Protein AF-A0A9X8DWR7-F1 (afdb_monomer)

Mean predicted aligned error: 10.02 Å

Radius of gyration: 23.03 Å; Cα contacts (8 Å, |Δi|>4): 37; chains: 1; bounding box: 56×27×51 Å

InterPro domains:
  IPR009057 Homedomain-like superfamily [SSF46689] (2-75)

Secondary structure (DSSP, 8-state):
------HHHHHHHHHHHHTT--S--S-----SPPSS-HHHHHHHHHHS-GGGGSSHHHHHHHH---HHHHHHHHHTTSS--TT-

Solvent-accessible surface area (backbone atoms only — not comparable to full-atom values): 5460 Å² total; per-residue (Å²): 136,84,79,96,66,56,72,70,57,53,54,47,52,52,51,30,51,76,69,73,53,73,70,81,80,69,80,66,90,79,70,79,80,78,91,67,53,67,66,59,51,48,51,56,56,70,71,52,57,75,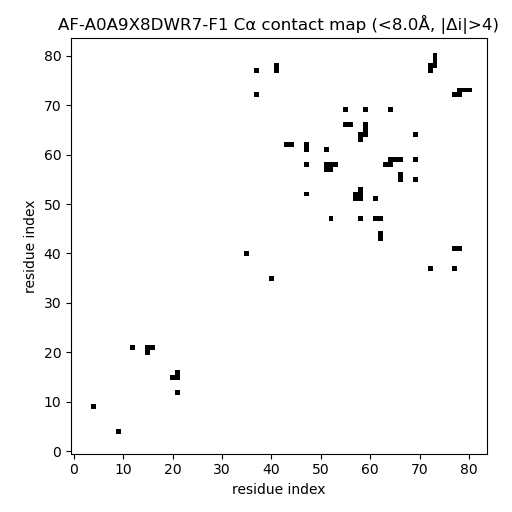84,49,59,76,45,65,65,45,36,21,69,75,67,71,46,53,55,71,55,54,54,48,36,46,74,68,63,62,45,80,68,92,89,112

Organism: Aphanomyces astaci (NCBI:txid112090)

pLDDT: mean 85.23, std 8.17, range [55.0, 94.31]

Foldseek 3Di:
DDDPDDPVRVVVCVVCVVVVNNDPPPPPCPDDDDPDDLVRVVVLVVPDDPVQVPDLVSSCVSSVPDSVVVVVCCVVVSDDDPVD

Sequence (84 aa):
IRCQVGRATVRKIWRDFKSGSMASKKKGRVGPKPRHTPAEVTEIFRSVPARDRSTMHDMASSTGISVSTLCRHLKSETINRRSS

Structure (mmCIF, N/CA/C/O backbone):
data_AF-A0A9X8DWR7-F1
#
_entry.id   AF-A0A9X8DWR7-F1
#
loop_
_atom_site.group_PDB
_atom_site.id
_atom_site.type_symbol
_atom_site.label_atom_id
_atom_site.label_alt_id
_atom_site.label_comp_id
_atom_site.label_asym_id
_atom_site.label_entity_id
_atom_site.label_seq_id
_atom_site.pdbx_PDB_ins_code
_atom_site.Cartn_x
_atom_site.Cartn_y
_atom_site.Cartn_z
_atom_site.occupancy
_atom_site.B_iso_or_equiv
_atom_site.auth_seq_id
_atom_site.auth_comp_id
_atom_site.auth_asym_id
_atom_site.auth_atom_id
_atom_site.pdbx_PDB_model_num
ATOM 1 N N . ILE A 1 1 ? 36.575 -9.567 -20.264 1.00 55.00 1 ILE A N 1
ATOM 2 C CA . ILE A 1 1 ? 35.213 -10.006 -19.863 1.00 55.00 1 ILE A CA 1
ATOM 3 C C . ILE A 1 1 ? 34.399 -10.213 -21.136 1.00 55.00 1 ILE A C 1
ATOM 5 O O . ILE A 1 1 ? 34.117 -9.240 -21.822 1.00 55.00 1 ILE A O 1
ATOM 9 N N . ARG A 1 2 ? 34.102 -11.461 -21.521 1.00 63.59 2 ARG A N 1
ATOM 10 C CA . ARG A 1 2 ? 33.297 -11.758 -22.717 1.00 63.59 2 ARG A CA 1
ATOM 11 C C . ARG A 1 2 ? 31.895 -12.136 -22.253 1.00 63.59 2 ARG A C 1
ATOM 13 O O . ARG A 1 2 ? 31.686 -13.230 -21.744 1.00 63.59 2 ARG A O 1
ATOM 20 N N . CYS A 1 3 ? 30.952 -11.208 -22.366 1.00 65.50 3 CYS A N 1
ATOM 21 C CA . CYS A 1 3 ? 29.569 -11.461 -21.982 1.00 65.50 3 CYS A CA 1
ATOM 22 C C . CYS A 1 3 ? 28.937 -12.408 -23.016 1.00 65.50 3 CYS A C 1
ATOM 24 O O . CYS A 1 3 ? 28.864 -12.067 -24.197 1.00 65.50 3 CYS A O 1
ATOM 26 N N . GLN A 1 4 ? 28.491 -13.595 -22.594 1.00 81.31 4 GLN A N 1
ATOM 27 C CA . GLN A 1 4 ? 27.715 -14.515 -23.435 1.00 81.31 4 GLN A CA 1
ATOM 28 C C . GLN A 1 4 ? 26.296 -13.959 -23.624 1.00 81.31 4 GLN A C 1
ATOM 30 O O . GLN A 1 4 ? 25.344 -14.365 -22.966 1.00 81.31 4 GLN A O 1
ATOM 35 N N . VAL A 1 5 ? 26.165 -12.958 -24.491 1.00 86.19 5 VAL A N 1
ATOM 36 C CA . VAL A 1 5 ? 24.904 -12.266 -24.767 1.00 86.19 5 VAL A CA 1
ATOM 37 C C . VAL A 1 5 ? 24.575 -12.431 -26.245 1.00 86.19 5 VAL A C 1
ATOM 39 O O . VAL A 1 5 ? 25.400 -12.153 -27.114 1.00 86.19 5 VAL A O 1
ATOM 42 N N . GLY A 1 6 ? 23.359 -12.890 -26.544 1.00 91.88 6 GLY A N 1
ATOM 43 C CA . GLY A 1 6 ? 22.910 -13.091 -27.921 1.00 91.88 6 GLY A CA 1
ATOM 44 C C . GLY A 1 6 ? 22.873 -11.789 -28.732 1.00 91.88 6 GLY A C 1
ATOM 45 O O . GLY A 1 6 ? 22.577 -10.714 -28.204 1.00 91.88 6 GLY A O 1
ATOM 46 N N . ARG A 1 7 ? 23.106 -11.888 -30.050 1.00 91.44 7 ARG A N 1
ATOM 47 C CA . ARG A 1 7 ? 23.132 -10.738 -30.982 1.00 91.44 7 ARG A CA 1
ATOM 48 C C . ARG A 1 7 ? 21.875 -9.862 -30.898 1.00 91.44 7 ARG A C 1
ATOM 50 O O . ARG A 1 7 ? 21.975 -8.638 -30.945 1.00 91.44 7 ARG A O 1
ATOM 57 N N . ALA A 1 8 ? 20.699 -10.473 -30.744 1.00 91.94 8 ALA A N 1
ATOM 58 C CA . ALA A 1 8 ? 19.428 -9.756 -30.614 1.00 91.94 8 ALA A CA 1
ATOM 59 C C . ALA A 1 8 ? 19.377 -8.876 -29.352 1.00 91.94 8 ALA A C 1
ATOM 61 O O . ALA A 1 8 ? 18.921 -7.732 -29.405 1.00 91.94 8 ALA A O 1
ATOM 62 N N . THR A 1 9 ? 19.905 -9.381 -28.237 1.00 89.56 9 THR A N 1
ATOM 63 C CA . THR A 1 9 ? 19.976 -8.657 -26.964 1.00 89.56 9 THR A CA 1
ATOM 64 C C . THR A 1 9 ? 20.929 -7.470 -27.063 1.00 89.56 9 THR A C 1
ATOM 66 O O . THR A 1 9 ? 20.558 -6.369 -26.665 1.00 89.56 9 THR A O 1
ATOM 69 N N . VAL A 1 10 ? 22.102 -7.647 -27.682 1.00 90.56 10 VAL A N 1
ATOM 70 C CA . VAL A 1 10 ? 23.053 -6.546 -27.926 1.00 90.56 10 VAL A CA 1
ATOM 71 C C . VAL A 1 10 ? 22.421 -5.455 -28.795 1.00 90.56 10 VAL A C 1
ATOM 73 O O . VAL A 1 10 ? 22.471 -4.279 -28.441 1.00 90.56 10 VAL A O 1
ATOM 76 N N . ARG A 1 11 ? 21.745 -5.829 -29.892 1.00 92.50 11 ARG A N 1
ATOM 77 C CA . ARG A 1 11 ? 21.045 -4.871 -30.768 1.00 92.50 11 ARG A CA 1
ATOM 78 C C . ARG A 1 11 ? 19.958 -4.093 -30.025 1.00 92.50 11 ARG A C 1
ATOM 80 O O . ARG A 1 11 ? 19.766 -2.907 -30.283 1.00 92.50 11 ARG A O 1
ATOM 87 N N . LYS A 1 12 ? 19.221 -4.751 -29.127 1.00 89.88 12 LYS A N 1
ATOM 88 C CA . LYS A 1 12 ? 18.211 -4.090 -28.295 1.00 89.88 12 LYS A CA 1
ATOM 89 C C . LYS A 1 12 ? 18.858 -3.078 -27.347 1.00 89.88 12 LYS A C 1
ATOM 91 O O . LYS A 1 12 ? 18.460 -1.921 -27.382 1.00 89.88 12 LYS A O 1
ATOM 96 N N . ILE A 1 13 ? 19.880 -3.493 -26.595 1.00 89.94 13 ILE A N 1
ATOM 97 C CA . ILE A 1 13 ? 20.612 -2.627 -25.657 1.00 89.94 13 ILE A CA 1
ATOM 98 C C . ILE A 1 13 ? 21.177 -1.401 -26.380 1.00 89.94 13 ILE A C 1
ATOM 100 O O . ILE A 1 13 ? 21.032 -0.288 -25.890 1.00 89.94 13 ILE A O 1
ATOM 104 N N . TRP A 1 14 ? 21.758 -1.580 -27.569 1.00 92.00 14 TRP A N 1
ATOM 105 C CA . TRP A 1 14 ? 22.289 -0.471 -28.363 1.00 92.00 14 TRP A CA 1
ATOM 106 C C . TRP A 1 14 ? 21.213 0.545 -28.775 1.00 92.00 14 TRP A C 1
ATOM 108 O O . TRP A 1 14 ? 21.427 1.751 -28.677 1.00 92.00 14 TRP A O 1
ATOM 118 N N . ARG A 1 15 ? 20.035 0.076 -29.209 1.00 93.06 15 ARG A N 1
ATOM 119 C CA . ARG A 1 15 ? 18.906 0.967 -29.531 1.00 93.06 15 ARG A CA 1
ATOM 120 C C . ARG A 1 15 ? 18.398 1.706 -28.296 1.00 93.06 15 ARG A C 1
ATOM 122 O O . ARG A 1 15 ? 18.213 2.917 -28.357 1.00 93.06 15 ARG A O 1
ATOM 129 N N . ASP A 1 16 ? 18.218 0.985 -27.193 1.00 91.19 16 ASP A N 1
ATOM 130 C CA . ASP A 1 16 ? 17.769 1.550 -25.919 1.00 91.19 16 ASP A CA 1
ATOM 131 C C . ASP A 1 16 ? 18.764 2.625 -25.426 1.00 91.19 16 ASP A C 1
ATOM 133 O O . ASP A 1 16 ? 18.346 3.733 -25.087 1.00 91.19 16 ASP A O 1
ATOM 137 N N . PHE A 1 17 ? 20.075 2.361 -25.522 1.00 91.44 17 PHE A N 1
ATOM 138 C CA . PHE A 1 17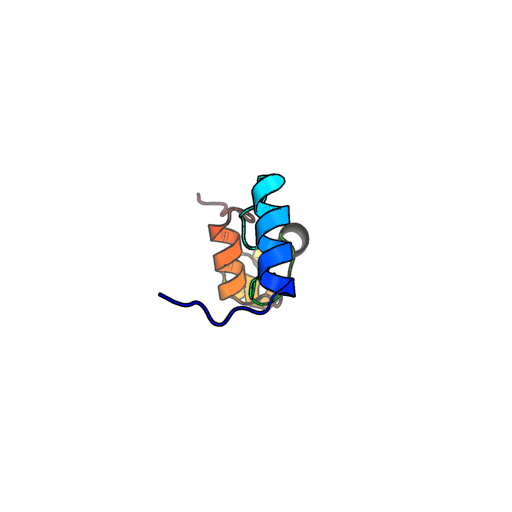 ? 21.152 3.323 -25.249 1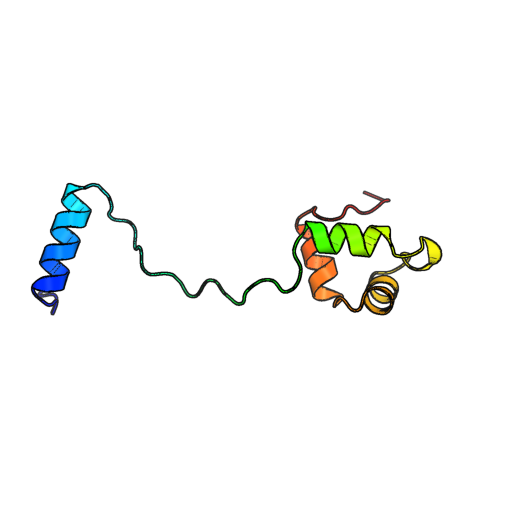.00 91.44 17 PHE A CA 1
ATOM 139 C C . PHE A 1 17 ? 21.060 4.573 -26.132 1.00 91.44 17 PHE A C 1
ATOM 141 O O . PHE A 1 17 ? 21.052 5.687 -25.616 1.00 91.44 17 PHE A O 1
ATOM 148 N N . LYS A 1 18 ? 20.912 4.410 -27.455 1.00 94.31 18 LYS A N 1
ATOM 149 C CA . LYS A 1 18 ? 20.772 5.537 -28.397 1.00 94.31 18 LYS A CA 1
ATOM 150 C C . LYS A 1 18 ? 19.532 6.395 -28.137 1.00 94.31 18 LYS A C 1
ATOM 152 O O . LYS A 1 18 ? 19.574 7.586 -28.417 1.00 94.31 18 LYS A O 1
ATOM 157 N N . SER A 1 19 ? 18.459 5.808 -27.610 1.00 91.81 19 SER A N 1
ATOM 158 C CA . SER A 1 19 ? 17.243 6.528 -27.202 1.00 91.81 19 SER A CA 1
ATOM 159 C C . SER A 1 19 ? 17.296 7.123 -25.786 1.00 91.81 19 SER A C 1
ATOM 161 O O . SER A 1 19 ? 16.304 7.686 -25.336 1.00 91.81 19 SER A O 1
ATOM 163 N N . GL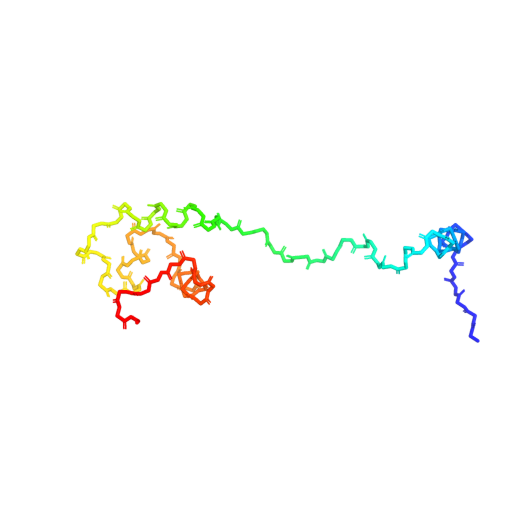Y A 1 20 ? 18.406 6.961 -25.053 1.00 90.19 20 GLY A N 1
ATOM 164 C CA . GLY A 1 20 ? 18.533 7.413 -23.661 1.00 90.19 20 GLY A CA 1
ATOM 165 C C . GLY A 1 20 ? 17.733 6.586 -22.641 1.00 90.19 20 GLY A C 1
ATOM 166 O O . GLY A 1 20 ? 17.588 6.987 -21.491 1.00 90.19 20 GLY A O 1
ATOM 167 N N . SER A 1 21 ? 17.214 5.415 -23.023 1.00 84.69 21 SER A N 1
ATOM 168 C CA . SER A 1 21 ? 16.327 4.581 -22.201 1.00 84.69 21 SER A CA 1
ATOM 169 C C . SER A 1 21 ? 17.074 3.373 -21.627 1.00 84.69 21 SER A C 1
ATOM 171 O O . SER A 1 21 ? 16.799 2.228 -21.973 1.00 84.69 21 SER A O 1
ATOM 173 N N . MET A 1 22 ? 18.042 3.620 -20.740 1.00 85.38 22 MET A N 1
ATOM 174 C CA . MET A 1 22 ? 18.865 2.560 -20.130 1.00 85.38 22 MET A CA 1
ATOM 175 C C . MET A 1 22 ? 18.219 1.853 -18.928 1.00 85.38 22 MET A C 1
ATOM 177 O O . MET A 1 22 ? 18.749 0.852 -18.444 1.00 85.38 22 MET A O 1
ATOM 181 N N . ALA A 1 23 ? 17.079 2.346 -18.437 1.00 81.56 23 ALA A N 1
ATOM 182 C CA . ALA A 1 23 ? 16.381 1.733 -17.315 1.00 81.56 23 ALA A CA 1
ATOM 183 C C . ALA A 1 23 ? 15.868 0.329 -17.676 1.00 81.56 23 ALA A C 1
ATOM 185 O O . ALA A 1 23 ? 15.286 0.104 -18.742 1.00 81.56 23 ALA A O 1
ATOM 186 N N . SER A 1 24 ? 16.041 -0.625 -16.760 1.00 77.62 24 SER A N 1
ATOM 187 C CA . SER A 1 24 ? 15.492 -1.970 -16.922 1.00 77.62 24 SER A CA 1
ATOM 188 C C . SER A 1 24 ? 13.965 -1.910 -16.999 1.00 77.62 24 SER A C 1
ATOM 190 O O . SER A 1 24 ? 13.284 -1.677 -16.005 1.00 77.62 24 SER A O 1
ATOM 192 N N . LYS A 1 25 ? 13.414 -2.181 -18.186 1.00 76.50 25 LYS A N 1
ATOM 193 C CA . LYS A 1 25 ? 11.961 -2.321 -18.411 1.00 76.50 25 LYS A CA 1
ATOM 194 C C . LYS A 1 25 ? 11.435 -3.699 -18.013 1.00 76.50 25 LYS A C 1
ATOM 196 O O . LYS A 1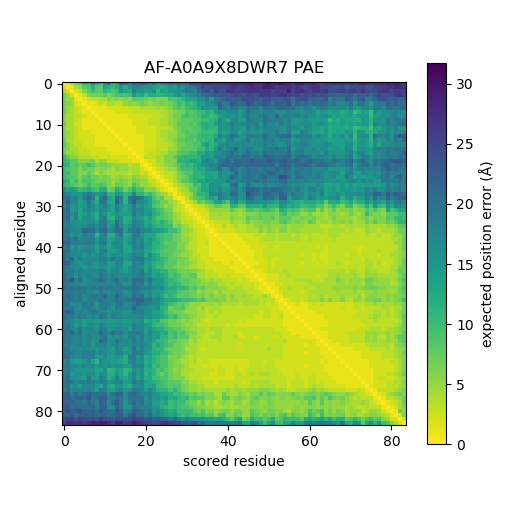 25 ? 10.272 -4.017 -18.263 1.00 76.50 25 LYS A O 1
ATOM 201 N N . LYS A 1 26 ? 12.288 -4.566 -17.454 1.00 76.88 26 LYS A N 1
ATOM 202 C CA . LYS A 1 26 ? 11.846 -5.863 -16.951 1.00 76.88 26 LYS A CA 1
ATOM 203 C C . LYS A 1 26 ? 10.874 -5.586 -15.815 1.00 76.88 26 LYS A C 1
ATOM 205 O O . LYS A 1 26 ? 11.280 -5.081 -14.773 1.00 76.88 26 LYS A O 1
ATOM 210 N N . LYS A 1 27 ? 9.599 -5.918 -16.027 1.00 75.50 27 LYS A N 1
ATOM 211 C CA . LYS A 1 27 ? 8.584 -5.837 -14.980 1.00 75.50 27 LYS A CA 1
ATOM 212 C C . LYS A 1 27 ? 9.097 -6.644 -13.789 1.00 75.50 27 LYS A C 1
ATOM 214 O O . LYS A 1 27 ? 9.271 -7.859 -13.890 1.00 75.50 27 LYS A O 1
ATOM 219 N N . GLY A 1 28 ? 9.441 -5.948 -12.709 1.00 76.44 28 GLY A N 1
ATOM 220 C CA . GLY A 1 28 ? 9.897 -6.589 -11.485 1.00 76.44 28 GLY A CA 1
ATOM 221 C C . GLY A 1 28 ? 8.810 -7.507 -10.927 1.00 76.44 28 GLY A C 1
ATOM 222 O O . GLY A 1 28 ? 7.636 -7.409 -11.296 1.00 76.44 28 GLY A O 1
ATOM 223 N N . ARG A 1 29 ? 9.180 -8.389 -9.994 1.00 69.81 29 ARG A N 1
ATOM 224 C CA . ARG A 1 29 ? 8.193 -9.035 -9.120 1.00 69.81 29 ARG A CA 1
ATOM 225 C C . ARG A 1 29 ? 7.679 -7.971 -8.145 1.00 69.81 29 ARG A C 1
ATOM 227 O O . ARG A 1 29 ? 8.200 -7.841 -7.047 1.00 69.81 29 ARG A O 1
ATOM 234 N N . VAL A 1 30 ? 6.692 -7.185 -8.572 1.00 68.56 30 VAL A N 1
ATOM 235 C CA . VAL A 1 30 ? 6.118 -6.034 -7.837 1.00 68.56 30 VAL A CA 1
ATOM 236 C C . VAL A 1 30 ? 5.234 -6.433 -6.641 1.00 68.56 30 VAL A C 1
ATOM 238 O O . VAL A 1 30 ? 4.337 -5.697 -6.251 1.00 68.56 30 VAL A O 1
ATOM 241 N N . GLY A 1 31 ? 5.483 -7.608 -6.056 1.00 75.50 31 GLY A N 1
ATOM 242 C CA . GLY A 1 31 ? 4.638 -8.198 -5.023 1.00 75.50 31 GLY A CA 1
ATOM 243 C C . GLY A 1 31 ? 3.219 -8.548 -5.510 1.00 75.50 31 GLY A C 1
ATOM 244 O O . GLY A 1 31 ? 2.880 -8.358 -6.682 1.00 75.50 31 GLY A O 1
ATOM 245 N N . PRO A 1 32 ? 2.387 -9.120 -4.626 1.00 81.50 32 PRO A N 1
ATOM 246 C CA . PRO A 1 32 ? 0.970 -9.349 -4.894 1.00 81.50 32 PRO A CA 1
ATOM 247 C C . PRO A 1 32 ? 0.210 -8.039 -5.129 1.00 81.50 32 PRO A C 1
ATOM 249 O O . PRO A 1 32 ? 0.543 -7.003 -4.553 1.00 81.50 32 PRO A O 1
ATOM 252 N N . LYS A 1 33 ? -0.857 -8.100 -5.935 1.00 82.25 33 LYS A N 1
ATOM 253 C CA . LYS A 1 33 ? -1.783 -6.971 -6.089 1.00 82.25 33 LYS A CA 1
ATOM 254 C C . LYS A 1 33 ? -2.457 -6.659 -4.738 1.00 82.25 33 LYS A C 1
ATOM 256 O O . LYS A 1 33 ? -2.830 -7.607 -4.041 1.00 82.25 33 LYS A O 1
ATOM 261 N N . PRO A 1 34 ? -2.637 -5.376 -4.371 1.00 81.25 34 PRO A N 1
ATOM 262 C CA . PRO A 1 34 ? -3.399 -5.003 -3.182 1.00 81.25 34 PRO A CA 1
ATOM 263 C C . PRO A 1 34 ? -4.816 -5.578 -3.241 1.00 81.25 34 PRO A C 1
ATOM 265 O O . PRO A 1 34 ? -5.439 -5.563 -4.300 1.00 81.25 34 PRO A O 1
ATOM 268 N N . ARG A 1 35 ? -5.312 -6.092 -2.109 1.00 85.81 35 ARG A N 1
ATOM 269 C CA . ARG A 1 35 ? -6.684 -6.619 -1.998 1.00 85.81 35 ARG A CA 1
ATOM 270 C C . ARG A 1 35 ? -7.734 -5.525 -1.827 1.00 85.81 35 ARG A C 1
ATOM 272 O O . ARG A 1 35 ? -8.858 -5.725 -2.258 1.00 85.81 35 ARG A O 1
ATOM 279 N N . HIS A 1 36 ? -7.353 -4.412 -1.206 1.00 85.00 36 HIS A N 1
ATOM 280 C CA . HIS A 1 36 ? -8.218 -3.261 -0.986 1.00 85.00 36 HIS A CA 1
ATOM 281 C C . HIS A 1 36 ? -7.519 -2.003 -1.483 1.00 85.00 36 HIS A C 1
ATOM 283 O O . HIS A 1 36 ? -6.320 -1.812 -1.237 1.00 85.00 36 HIS A O 1
ATOM 289 N N . THR A 1 37 ? -8.256 -1.154 -2.188 1.00 88.31 37 THR A N 1
ATOM 290 C CA . THR A 1 37 ? -7.773 0.170 -2.574 1.00 88.31 37 THR A CA 1
ATOM 291 C C . THR A 1 37 ? -7.903 1.150 -1.402 1.00 88.31 37 THR A C 1
ATOM 293 O O . THR A 1 37 ? -8.750 0.962 -0.529 1.00 88.31 37 THR A O 1
ATOM 296 N N . PRO A 1 38 ? -7.091 2.222 -1.347 1.00 87.62 38 PRO A N 1
ATOM 297 C CA . PRO A 1 38 ? -7.219 3.243 -0.307 1.00 87.62 38 PRO A CA 1
ATOM 298 C C . PRO A 1 38 ? -8.643 3.809 -0.186 1.00 87.62 38 PRO A C 1
ATOM 300 O O . PRO A 1 38 ? -9.148 3.961 0.922 1.00 87.62 38 PRO A O 1
ATOM 303 N N . ALA A 1 39 ? -9.304 4.056 -1.322 1.00 89.19 39 ALA A N 1
ATOM 304 C CA . ALA A 1 39 ? -10.668 4.575 -1.366 1.00 89.19 39 ALA A CA 1
ATOM 305 C C . ALA A 1 39 ? -11.682 3.584 -0.770 1.00 89.19 39 ALA A C 1
ATOM 307 O O . ALA A 1 39 ? -12.440 3.959 0.124 1.00 89.19 39 ALA A O 1
ATOM 308 N N . GLU A 1 40 ? -11.629 2.312 -1.179 1.00 90.44 40 GLU A N 1
ATOM 309 C CA . GLU A 1 40 ? -12.486 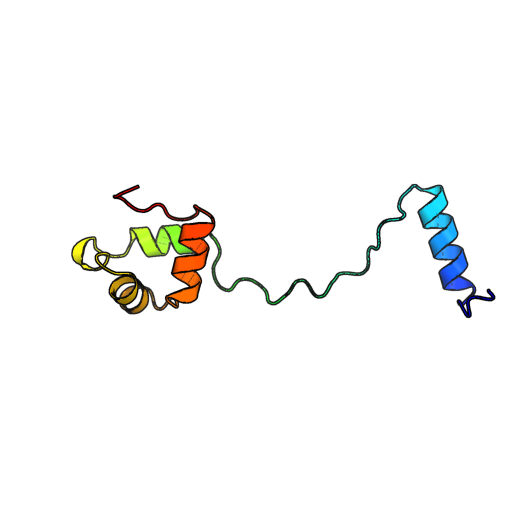1.253 -0.622 1.00 90.44 40 GLU A CA 1
ATOM 310 C C . GLU A 1 40 ? -12.332 1.149 0.896 1.00 90.44 40 GLU A C 1
ATOM 312 O O . GLU A 1 40 ? -13.317 1.087 1.626 1.00 90.44 40 GLU A O 1
ATOM 317 N N . VAL A 1 41 ? -11.093 1.184 1.397 1.00 88.75 41 VAL A N 1
ATOM 318 C CA . VAL A 1 41 ? -10.849 1.103 2.841 1.00 88.75 41 VAL A CA 1
ATOM 319 C C . VAL A 1 41 ? -11.448 2.309 3.564 1.00 88.75 41 VAL A C 1
ATOM 321 O O . VAL A 1 41 ? -12.050 2.135 4.622 1.00 88.75 41 VAL A O 1
ATOM 324 N N . THR A 1 42 ? -11.348 3.521 3.010 1.00 88.88 42 THR A N 1
ATOM 325 C CA . THR A 1 42 ? -11.972 4.701 3.633 1.00 88.88 42 THR A CA 1
ATOM 326 C C . THR A 1 42 ? -13.496 4.624 3.662 1.00 88.88 42 THR A C 1
ATOM 328 O O . THR A 1 42 ? -14.104 5.039 4.649 1.00 88.88 42 THR A O 1
ATOM 331 N N . GLU A 1 43 ? -14.119 4.073 2.622 1.00 91.50 43 GLU A N 1
ATOM 332 C CA . GLU A 1 43 ? -15.567 3.882 2.558 1.00 91.50 43 GLU A CA 1
ATOM 333 C C . GLU A 1 43 ? -16.038 2.850 3.587 1.00 91.50 43 GLU A C 1
ATOM 335 O O . GLU A 1 43 ? -16.929 3.140 4.388 1.00 91.50 43 GLU A O 1
ATOM 340 N N . ILE A 1 44 ? -15.362 1.698 3.648 1.00 90.50 44 ILE A N 1
ATOM 341 C CA . ILE A 1 44 ? -15.610 0.659 4.654 1.00 90.50 44 ILE A CA 1
ATOM 342 C C . ILE A 1 44 ? -15.448 1.238 6.062 1.00 90.50 44 ILE A C 1
ATOM 344 O O . ILE A 1 44 ? -16.277 1.014 6.935 1.00 90.50 44 ILE A O 1
ATOM 348 N N . PHE A 1 45 ? -14.409 2.036 6.306 1.00 86.56 45 PHE A N 1
ATOM 349 C CA . PHE A 1 45 ? -14.230 2.653 7.616 1.00 86.56 45 PHE A CA 1
ATOM 350 C C . PHE A 1 45 ? -15.366 3.603 7.963 1.00 86.56 45 PHE A C 1
ATOM 352 O O . PHE A 1 45 ? -15.833 3.577 9.100 1.00 86.56 45 PHE A O 1
ATOM 359 N N . ARG A 1 46 ? -15.827 4.416 7.005 1.00 87.38 46 ARG A N 1
ATOM 360 C CA . ARG A 1 46 ? -16.940 5.361 7.185 1.00 87.38 46 ARG A CA 1
ATOM 361 C C . ARG A 1 46 ? -18.277 4.671 7.450 1.00 87.38 46 ARG A C 1
ATOM 363 O O . ARG A 1 46 ? -19.082 5.247 8.180 1.00 87.38 46 ARG A O 1
ATOM 370 N N . SER A 1 47 ? -18.489 3.459 6.944 1.00 90.19 47 SER A N 1
ATOM 371 C CA . SER A 1 47 ? -19.722 2.698 7.177 1.00 90.19 47 SER A CA 1
ATOM 372 C C . SER A 1 47 ? -19.785 2.025 8.557 1.00 90.19 47 SER A C 1
ATOM 374 O O . SER A 1 47 ? -20.880 1.824 9.077 1.00 90.19 47 SER A O 1
ATOM 376 N N . VAL A 1 48 ? -18.643 1.734 9.196 1.00 88.81 48 VAL A N 1
ATOM 377 C CA . VAL A 1 48 ? -18.611 1.130 10.546 1.00 88.81 48 VAL A CA 1
ATOM 3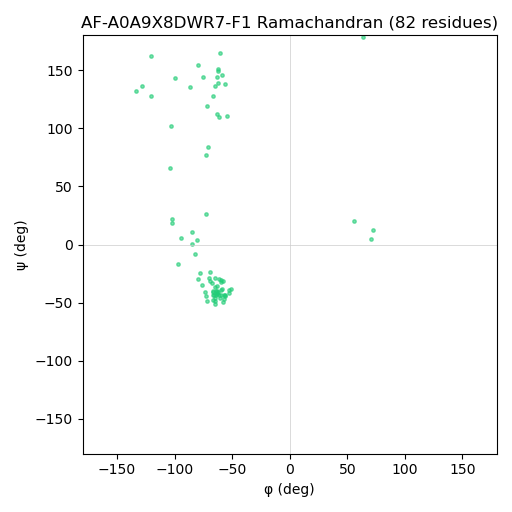78 C C . VAL A 1 48 ? -19.156 2.105 11.604 1.00 88.81 48 VAL A C 1
ATOM 380 O O . VAL A 1 48 ? -18.661 3.223 11.700 1.00 88.81 48 VAL A O 1
ATOM 383 N N . PRO A 1 49 ? -20.124 1.736 12.458 1.00 88.88 49 PRO A N 1
ATOM 384 C CA . PRO A 1 49 ? -20.596 2.605 13.537 1.00 88.88 49 PRO A CA 1
ATOM 385 C C . PRO A 1 49 ? -19.480 3.017 14.510 1.00 88.88 49 PRO A C 1
ATOM 387 O O . PRO A 1 49 ? -18.594 2.230 14.826 1.00 88.88 49 PRO A O 1
ATOM 390 N N . ALA A 1 50 ? -19.534 4.238 15.054 1.00 84.00 50 ALA A N 1
ATOM 391 C CA . ALA A 1 50 ? -18.464 4.769 15.913 1.00 84.00 50 ALA A CA 1
ATOM 392 C C . ALA A 1 50 ? -18.170 3.910 17.159 1.00 84.00 50 ALA A C 1
ATOM 394 O O . ALA A 1 50 ? -17.020 3.838 17.585 1.00 84.00 50 ALA A O 1
ATOM 395 N N . ARG A 1 51 ? -19.191 3.235 17.705 1.00 85.19 51 ARG A N 1
ATOM 396 C CA . ARG A 1 51 ? -19.065 2.300 18.838 1.00 85.19 51 ARG A CA 1
ATOM 397 C C . ARG A 1 51 ? -18.128 1.120 18.534 1.00 85.19 51 ARG A C 1
ATOM 399 O O . ARG A 1 51 ? -17.407 0.679 19.417 1.00 85.19 51 ARG A O 1
ATOM 406 N N . ASP A 1 52 ? -18.083 0.693 17.272 1.00 85.00 52 ASP A N 1
ATOM 407 C CA . ASP A 1 52 ? -17.323 -0.468 16.799 1.00 85.00 52 ASP A CA 1
ATOM 408 C C . ASP A 1 52 ? -15.927 -0.057 16.264 1.00 85.00 52 ASP A C 1
ATOM 410 O O . ASP A 1 52 ? -15.170 -0.874 15.744 1.00 85.00 52 ASP A O 1
ATOM 414 N N . ARG A 1 53 ? -15.556 1.231 16.403 1.00 85.44 53 ARG A N 1
ATOM 415 C CA . ARG A 1 53 ? -14.248 1.798 16.011 1.00 85.44 53 ARG A CA 1
ATOM 416 C C . ARG A 1 53 ? -13.297 2.033 17.196 1.00 85.44 53 ARG A C 1
ATOM 418 O O . ARG A 1 53 ? -12.365 2.827 17.076 1.00 85.44 53 ARG A O 1
ATOM 425 N N . SER A 1 54 ? -13.542 1.395 18.342 1.00 84.12 54 SER A N 1
ATOM 426 C CA . SER A 1 54 ? -12.776 1.641 19.573 1.00 84.12 54 SER A CA 1
ATOM 427 C C . SER A 1 54 ? -11.358 1.064 19.500 1.00 84.12 54 SER A C 1
ATOM 429 O O . SER A 1 54 ? -10.378 1.768 19.748 1.00 84.12 54 SER A O 1
ATOM 431 N N . THR A 1 55 ? -11.223 -0.199 19.080 1.00 88.56 55 THR A N 1
ATOM 432 C CA . THR A 1 55 ? -9.921 -0.865 18.941 1.00 88.56 55 THR A CA 1
ATOM 433 C C . THR A 1 55 ? -9.648 -1.338 17.511 1.00 88.56 55 THR A C 1
ATOM 435 O O . THR A 1 55 ? -10.554 -1.502 16.693 1.00 88.56 55 THR A O 1
ATOM 438 N N . MET A 1 56 ? -8.374 -1.612 17.185 1.00 88.25 56 MET A N 1
ATOM 439 C CA . MET A 1 56 ? -8.031 -2.253 15.904 1.00 88.25 56 MET A CA 1
ATOM 440 C C . MET A 1 56 ? -8.688 -3.628 15.740 1.00 88.25 56 MET A C 1
ATOM 442 O O . MET A 1 56 ? -8.961 -4.029 14.611 1.00 88.25 56 MET A O 1
ATOM 446 N N . HIS A 1 57 ? -8.922 -4.346 16.840 1.00 91.44 57 HIS A N 1
ATOM 447 C CA . HIS A 1 57 ? -9.558 -5.660 16.811 1.00 91.44 57 HIS A CA 1
ATOM 448 C C . HIS A 1 57 ? -11.058 -5.561 16.519 1.00 91.44 57 HIS A C 1
ATOM 450 O O . HIS A 1 57 ? -11.553 -6.326 15.691 1.00 91.44 57 HIS A O 1
ATOM 456 N N . ASP A 1 58 ? -11.758 -4.585 17.101 1.00 90.50 58 ASP A N 1
ATOM 457 C CA . ASP A 1 58 ? -13.182 -4.342 16.817 1.00 90.50 58 ASP A CA 1
ATOM 458 C C . ASP A 1 58 ? -13.387 -3.947 15.353 1.00 90.50 58 ASP A C 1
ATOM 460 O O . ASP A 1 58 ? -14.260 -4.479 14.664 1.00 90.50 58 ASP A O 1
ATOM 464 N N . MET A 1 59 ? -12.503 -3.089 14.832 1.00 89.25 59 MET A N 1
ATOM 465 C CA . MET A 1 59 ? -12.523 -2.703 13.422 1.00 89.25 59 MET A CA 1
ATOM 466 C C . MET A 1 59 ? -12.240 -3.887 12.501 1.00 89.25 59 MET A C 1
ATOM 468 O O . MET A 1 59 ? -12.923 -4.047 11.492 1.00 89.25 59 MET A O 1
ATOM 472 N N . ALA A 1 60 ? -11.258 -4.729 12.829 1.00 91.81 60 ALA A N 1
ATOM 473 C CA . ALA A 1 60 ? -10.964 -5.920 12.037 1.00 91.81 60 ALA A CA 1
ATOM 474 C C . ALA A 1 60 ? -12.152 -6.892 12.016 1.00 91.81 60 ALA A C 1
ATOM 476 O O . ALA A 1 60 ? -12.491 -7.426 10.962 1.00 91.81 60 ALA A O 1
ATOM 477 N N . SER A 1 61 ? -12.819 -7.061 13.158 1.00 91.25 61 SER A N 1
ATOM 478 C CA . SER A 1 61 ? -14.003 -7.915 13.290 1.00 91.25 61 SER A CA 1
ATOM 479 C C . SER A 1 61 ? -15.196 -7.361 12.507 1.00 91.25 61 SER A C 1
ATOM 481 O O . SER A 1 61 ? -15.894 -8.115 11.839 1.00 91.25 61 SER A O 1
ATOM 483 N N . SER A 1 62 ? -15.390 -6.039 12.523 1.00 91.38 62 SER A N 1
ATOM 484 C CA . SER A 1 62 ? -16.514 -5.372 11.850 1.00 91.38 62 SER A CA 1
ATOM 485 C C . SER A 1 62 ? -16.337 -5.261 10.333 1.00 91.38 62 SER A C 1
ATOM 487 O O . SER A 1 62 ? -17.306 -5.332 9.586 1.00 91.38 62 SER A O 1
ATOM 489 N N . THR A 1 63 ? -15.103 -5.061 9.865 1.00 90.00 63 THR A N 1
ATOM 490 C CA . THR A 1 63 ? -14.793 -4.834 8.439 1.00 90.00 63 THR A CA 1
ATOM 491 C C . THR A 1 63 ? -14.345 -6.093 7.704 1.00 90.00 63 THR A C 1
ATOM 493 O O . THR A 1 63 ? -14.296 -6.099 6.476 1.00 90.00 63 THR A O 1
ATOM 496 N N . GLY A 1 64 ? -13.950 -7.142 8.433 1.00 90.50 64 GLY A N 1
ATOM 497 C CA . GLY A 1 64 ? -13.313 -8.334 7.866 1.00 90.50 64 GLY A CA 1
ATOM 498 C C . GLY A 1 64 ? -11.886 -8.096 7.352 1.00 90.50 64 GLY A C 1
ATOM 499 O O . GLY A 1 64 ? -11.270 -8.998 6.783 1.00 90.50 64 GLY A O 1
ATOM 500 N N . ILE A 1 65 ? -11.331 -6.896 7.544 1.00 91.25 65 ILE A N 1
ATOM 501 C CA . ILE A 1 65 ? -9.966 -6.557 7.141 1.00 91.25 65 ILE A CA 1
ATOM 502 C C . ILE A 1 65 ? -9.002 -6.954 8.261 1.00 91.25 65 ILE A C 1
ATOM 504 O O . ILE A 1 65 ? -9.223 -6.666 9.434 1.00 91.25 65 ILE A O 1
ATOM 508 N N . SER A 1 66 ? -7.877 -7.581 7.911 1.00 91.88 66 SER A N 1
ATOM 509 C CA . SER A 1 66 ? -6.890 -7.985 8.916 1.00 91.88 66 SER A CA 1
ATOM 510 C C . SER A 1 66 ? -6.287 -6.782 9.650 1.00 91.88 66 SER A C 1
ATOM 512 O O . SER A 1 66 ? -5.954 -5.763 9.041 1.00 91.88 66 SER A O 1
ATOM 514 N N . VAL A 1 67 ? -6.006 -6.945 10.947 1.00 92.94 67 VAL A N 1
ATOM 515 C CA . VAL A 1 67 ? -5.325 -5.931 11.778 1.00 92.94 67 VAL A CA 1
ATOM 516 C C . VAL A 1 67 ? -4.021 -5.432 11.137 1.00 92.94 67 VAL A C 1
ATOM 518 O O . VAL A 1 67 ? -3.716 -4.240 11.161 1.00 92.94 67 VAL A O 1
ATO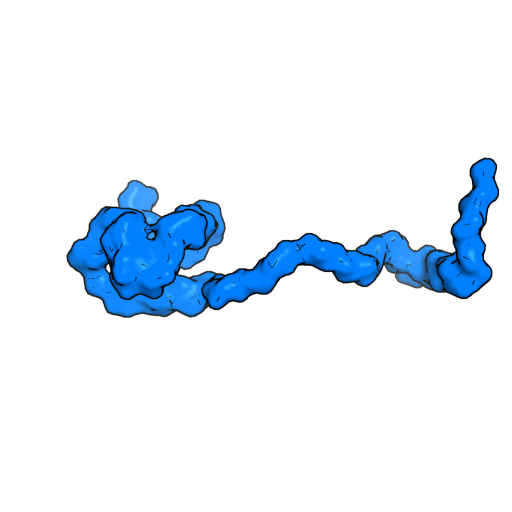M 521 N N . SER A 1 68 ? -3.261 -6.328 10.500 1.00 91.38 68 SER A N 1
ATOM 522 C CA . SER A 1 68 ? -2.023 -5.986 9.788 1.00 91.38 68 SER A CA 1
ATOM 523 C C . SER A 1 68 ? -2.245 -5.037 8.606 1.00 91.38 68 SER A C 1
ATOM 525 O O . SER A 1 68 ? -1.413 -4.163 8.351 1.00 91.38 68 SER A O 1
ATOM 527 N N . THR A 1 69 ? -3.365 -5.186 7.900 1.00 90.56 69 THR A N 1
ATOM 528 C CA . THR A 1 69 ? -3.753 -4.322 6.782 1.00 90.56 69 THR A CA 1
ATOM 529 C C . THR A 1 69 ? -4.199 -2.960 7.307 1.00 90.56 69 THR A C 1
ATOM 531 O O . THR A 1 69 ? -3.714 -1.941 6.821 1.00 90.56 69 THR A O 1
ATOM 534 N N . LEU A 1 70 ? -5.006 -2.930 8.375 1.00 90.38 70 LEU A N 1
ATOM 535 C CA . LEU A 1 70 ? -5.416 -1.687 9.046 1.00 90.38 70 LEU A CA 1
ATOM 536 C C . LEU A 1 70 ? -4.205 -0.876 9.528 1.00 90.38 70 LEU A C 1
ATOM 538 O O . LEU A 1 70 ? -4.101 0.314 9.250 1.00 90.38 70 LEU A O 1
ATOM 542 N N . CYS A 1 71 ? -3.237 -1.530 10.177 1.00 90.38 71 CYS A N 1
ATOM 543 C CA . CYS A 1 71 ? -1.998 -0.891 10.627 1.00 90.38 71 CYS A CA 1
ATOM 544 C C . CYS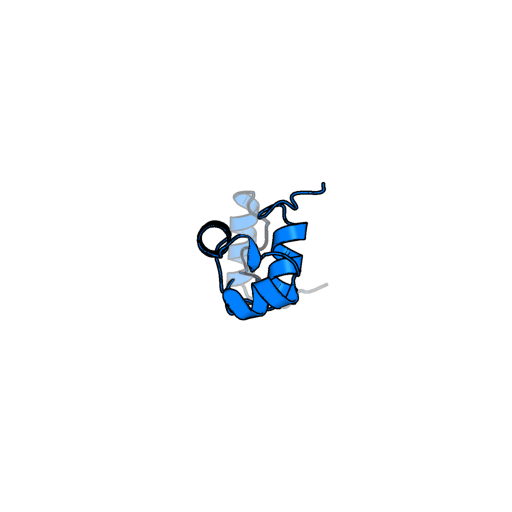 A 1 71 ? -1.206 -0.274 9.464 1.00 90.38 71 CYS A C 1
ATOM 546 O O . CYS A 1 71 ? -0.659 0.821 9.592 1.00 90.38 71 CYS A O 1
ATOM 548 N N . ARG A 1 72 ? -1.172 -0.944 8.306 1.00 90.44 72 ARG A N 1
ATOM 549 C CA . ARG A 1 72 ? -0.507 -0.421 7.108 1.00 90.44 72 ARG A CA 1
ATOM 550 C C . ARG A 1 72 ? -1.207 0.828 6.570 1.00 90.44 72 ARG A C 1
ATOM 552 O O . ARG A 1 72 ? -0.513 1.789 6.268 1.00 90.44 72 ARG A O 1
ATOM 559 N N . HIS A 1 73 ? -2.540 0.832 6.523 1.00 89.88 73 HIS A N 1
ATOM 560 C CA . HIS A 1 73 ? -3.325 1.990 6.078 1.00 89.88 73 HIS A CA 1
ATOM 561 C C . HIS A 1 73 ? -3.249 3.188 7.030 1.00 89.88 73 HIS A C 1
ATOM 563 O O . HIS A 1 73 ? -3.255 4.327 6.570 1.00 89.88 73 HIS A O 1
ATOM 569 N N . LEU A 1 74 ? -3.132 2.939 8.338 1.00 87.94 74 LEU A N 1
ATOM 570 C CA . LEU A 1 74 ? -2.867 3.987 9.328 1.00 87.94 74 LEU A CA 1
ATOM 571 C C . LEU A 1 74 ? -1.468 4.593 9.140 1.00 87.94 74 LEU A C 1
ATOM 573 O O . LEU A 1 74 ? -1.309 5.802 9.219 1.00 87.94 74 LEU A O 1
ATOM 577 N N . LYS A 1 75 ? -0.450 3.765 8.861 1.00 89.25 75 LYS A N 1
ATOM 578 C CA . LYS A 1 75 ? 0.923 4.239 8.597 1.00 89.25 75 LYS A CA 1
ATOM 579 C C . LYS A 1 75 ? 1.062 4.982 7.273 1.00 89.25 75 LYS A C 1
ATOM 581 O O . LYS A 1 75 ? 1.914 5.850 7.164 1.00 89.25 75 LYS A O 1
ATOM 586 N N . SER A 1 76 ? 0.275 4.613 6.267 1.00 86.62 76 SER A N 1
ATOM 587 C CA . SER A 1 76 ? 0.244 5.305 4.978 1.00 86.62 76 SER A CA 1
ATOM 588 C C . SER A 1 76 ? -0.695 6.512 4.970 1.00 86.62 76 SER A C 1
ATOM 590 O O . SER A 1 76 ? -1.015 6.990 3.885 1.00 86.62 76 SER A O 1
ATOM 592 N N . GLU A 1 77 ? -1.194 6.939 6.139 1.00 83.00 77 GLU A N 1
ATOM 593 C CA . GLU A 1 77 ? -2.079 8.104 6.320 1.00 83.00 77 GLU A CA 1
ATOM 594 C C . GLU A 1 77 ? -3.356 8.056 5.464 1.00 83.00 77 GLU A C 1
ATOM 596 O O . GLU A 1 77 ? -4.030 9.052 5.225 1.00 83.00 77 GLU A O 1
ATOM 601 N N . THR A 1 78 ? -3.736 6.859 5.013 1.00 84.62 78 THR A N 1
ATOM 602 C CA . THR A 1 78 ? -4.991 6.637 4.286 1.00 84.62 78 THR A CA 1
ATOM 603 C C . THR A 1 78 ? -6.188 6.797 5.217 1.00 84.62 78 THR A C 1
ATOM 605 O O . THR A 1 78 ? -7.282 7.160 4.793 1.00 84.62 78 THR A O 1
ATOM 608 N N . ILE A 1 79 ? -5.977 6.504 6.498 1.00 81.50 79 ILE A N 1
ATOM 609 C CA . ILE A 1 79 ? -6.954 6.637 7.568 1.00 81.50 79 ILE A CA 1
ATOM 610 C C . ILE A 1 79 ? -6.238 7.323 8.721 1.00 81.50 79 ILE A C 1
ATOM 612 O O . ILE A 1 79 ? -5.153 6.894 9.110 1.00 81.50 79 ILE A O 1
ATOM 616 N N . ASN A 1 80 ? -6.860 8.351 9.289 1.00 81.88 80 ASN A N 1
ATOM 617 C CA . ASN A 1 80 ? -6.297 9.083 10.415 1.00 81.88 80 ASN A CA 1
ATOM 618 C C . ASN A 1 80 ? -6.918 8.633 11.733 1.00 81.88 80 ASN A C 1
ATOM 620 O O . ASN A 1 80 ? -8.116 8.343 11.816 1.00 81.88 80 ASN A O 1
ATOM 624 N N . ARG A 1 81 ? -6.089 8.591 12.780 1.00 75.94 81 ARG A N 1
ATOM 625 C CA . ARG A 1 81 ? -6.578 8.421 14.147 1.00 75.94 81 ARG A CA 1
ATOM 626 C C . ARG A 1 81 ? -7.185 9.733 14.619 1.00 75.94 81 ARG A C 1
ATOM 628 O O . ARG A 1 81 ? -6.693 10.808 14.308 1.00 75.94 81 ARG A O 1
ATOM 635 N N . ARG A 1 82 ? -8.249 9.625 15.412 1.00 73.38 82 ARG A N 1
ATOM 636 C CA . ARG A 1 82 ? -8.917 10.790 16.003 1.00 73.38 82 ARG A CA 1
ATOM 637 C C . ARG A 1 82 ? -8.066 11.485 17.075 1.00 73.38 82 ARG A C 1
ATOM 639 O O . ARG A 1 82 ? -8.306 12.645 17.365 1.00 73.38 82 ARG A O 1
ATOM 646 N N . SER A 1 83 ? -7.125 10.760 17.677 1.00 67.75 83 SER A N 1
ATOM 647 C CA . SER A 1 83 ? -6.292 11.208 18.799 1.00 67.75 83 SER A CA 1
ATOM 648 C C . SER A 1 83 ? -4.866 11.602 18.386 1.00 67.75 83 SER A C 1
ATOM 650 O O . SER A 1 83 ? -3.959 11.479 19.206 1.00 67.75 83 SER A O 1
ATOM 652 N N . SER A 1 84 ? -4.646 11.936 17.113 1.00 57.03 84 SER A N 1
ATOM 653 C CA . SER A 1 84 ? -3.341 12.356 16.586 1.00 57.03 84 SER A CA 1
ATOM 654 C C . SER A 1 84 ? -3.201 13.868 16.580 1.00 57.03 84 SER A C 1
ATOM 656 O O . SER A 1 84 ? -4.225 14.538 16.324 1.00 57.03 84 SER A O 1
#